Protein AF-A0A257QBB4-F1 (afdb_monomer_lite)

Radius of gyration: 22.71 Å; chains: 1; bounding box: 45×27×61 Å

Sequence (77 aa):
MPAAAKSSFERRCHMTSATKVLTVQQALAAWVAQEEERNRLTQEALADVDAGRVINHQAVQTWADSLGTDLPLPVPR

Structure (mmCIF, N/CA/C/O backbone):
data_AF-A0A257QBB4-F1
#
_entry.id   AF-A0A257QBB4-F1
#
loop_
_atom_site.group_PDB
_atom_site.id
_atom_site.type_symbol
_atom_site.label_atom_id
_atom_site.label_alt_id
_atom_site.label_comp_id
_atom_site.label_asym_id
_atom_site.label_entity_id
_atom_site.label_seq_id
_atom_site.pdbx_PDB_ins_code
_atom_site.Cartn_x
_atom_site.Cartn_y
_atom_site.Cartn_z
_atom_site.occupancy
_atom_site.B_iso_or_equiv
_atom_site.auth_seq_id
_atom_site.auth_comp_id
_atom_site.auth_asym_id
_atom_site.auth_atom_id
_atom_site.pdbx_PDB_model_num
ATOM 1 N N . MET A 1 1 ? 5.547 14.514 -18.193 1.00 40.84 1 MET A N 1
ATOM 2 C CA . MET A 1 1 ? 6.875 14.154 -17.644 1.00 40.84 1 MET A CA 1
ATOM 3 C C . MET A 1 1 ? 6.963 14.679 -16.211 1.00 40.84 1 MET A C 1
ATOM 5 O O . MET A 1 1 ? 7.042 15.895 -16.068 1.00 40.84 1 MET A O 1
ATOM 9 N N . PRO A 1 2 ? 6.883 13.843 -15.157 1.00 46.91 2 PRO A N 1
ATOM 10 C CA . PRO A 1 2 ? 7.042 14.314 -13.783 1.00 46.91 2 PRO A CA 1
ATOM 11 C C . PRO A 1 2 ? 8.524 14.564 -13.449 1.00 46.91 2 PRO A C 1
ATOM 13 O O . PRO A 1 2 ? 9.425 13.901 -13.962 1.00 46.91 2 PRO A O 1
ATOM 16 N N . ALA A 1 3 ? 8.767 15.569 -12.609 1.00 44.66 3 ALA A N 1
ATOM 17 C CA . ALA A 1 3 ? 10.047 16.260 -12.427 1.00 44.66 3 ALA A CA 1
ATOM 18 C C . ALA A 1 3 ? 11.199 15.434 -11.813 1.00 44.66 3 ALA A C 1
ATOM 20 O O . ALA A 1 3 ? 12.333 15.905 -11.798 1.00 44.66 3 ALA A O 1
ATOM 21 N N . ALA A 1 4 ? 10.949 14.209 -11.345 1.00 45.38 4 ALA A N 1
ATOM 22 C CA . ALA A 1 4 ? 11.941 13.414 -10.618 1.00 45.38 4 ALA A CA 1
ATOM 23 C C . ALA A 1 4 ? 12.912 12.623 -11.519 1.00 45.38 4 ALA A C 1
ATOM 25 O O . ALA A 1 4 ? 13.984 12.229 -11.070 1.00 45.38 4 ALA A O 1
ATOM 26 N N . ALA A 1 5 ? 12.595 12.432 -12.803 1.00 48.09 5 ALA A N 1
ATOM 27 C CA . ALA A 1 5 ? 13.416 11.622 -13.712 1.00 48.09 5 ALA A CA 1
ATOM 28 C C . ALA A 1 5 ? 14.568 12.394 -14.397 1.00 48.09 5 ALA A C 1
ATOM 30 O O . ALA A 1 5 ? 15.275 11.839 -15.235 1.00 48.09 5 ALA A O 1
ATOM 31 N N . LYS A 1 6 ? 14.772 13.680 -14.070 1.00 49.88 6 LYS A N 1
ATOM 32 C CA . LYS A 1 6 ? 15.772 14.542 -14.733 1.00 49.88 6 LYS A CA 1
ATOM 33 C C . LYS A 1 6 ? 17.211 14.356 -14.228 1.00 49.88 6 LYS A C 1
ATOM 35 O O . LYS A 1 6 ? 18.139 14.657 -14.966 1.00 49.88 6 LYS A O 1
ATOM 40 N N . SER A 1 7 ? 17.424 13.852 -13.010 1.00 46.88 7 SER A N 1
ATOM 41 C CA . SER A 1 7 ? 18.742 13.956 -12.351 1.00 46.88 7 SER A CA 1
ATOM 42 C C . SER A 1 7 ? 19.757 12.860 -12.729 1.00 46.88 7 SER A C 1
ATOM 44 O O . SER A 1 7 ? 20.964 13.072 -12.629 1.00 46.88 7 SER A O 1
ATOM 46 N N . SER A 1 8 ? 19.318 11.699 -13.227 1.00 43.38 8 SER A N 1
ATOM 47 C CA . SER A 1 8 ? 20.237 10.586 -13.544 1.00 43.38 8 SER A CA 1
ATOM 48 C C . SER A 1 8 ? 20.789 10.597 -14.976 1.00 43.38 8 SER A C 1
ATOM 50 O O . SER A 1 8 ? 21.708 9.835 -15.274 1.00 43.38 8 SER A O 1
ATOM 52 N N . PHE A 1 9 ? 20.271 11.458 -15.859 1.00 46.88 9 PHE A N 1
ATOM 53 C CA . PHE A 1 9 ? 20.632 11.487 -17.284 1.00 46.88 9 PHE A CA 1
ATOM 54 C C . PHE A 1 9 ? 21.946 12.238 -17.570 1.00 46.88 9 PHE A C 1
ATOM 56 O O . PHE A 1 9 ? 22.651 11.936 -18.529 1.00 46.88 9 PHE A O 1
ATOM 63 N N . GLU A 1 10 ? 22.325 13.184 -16.711 1.00 51.22 10 GLU A N 1
ATOM 64 C CA . GLU A 1 10 ? 23.355 14.183 -17.027 1.00 51.22 10 GLU A CA 1
ATOM 65 C C . GLU A 1 10 ? 24.803 13.673 -16.896 1.00 51.22 10 GLU A C 1
ATOM 67 O O . GLU A 1 10 ? 25.738 14.315 -17.362 1.00 51.22 10 GLU A O 1
ATOM 72 N N . ARG A 1 11 ? 25.020 12.489 -16.304 1.00 48.47 11 ARG A N 1
ATOM 73 C CA . ARG A 1 11 ? 26.369 12.014 -15.938 1.00 48.47 11 ARG A CA 1
ATOM 74 C C . ARG A 1 11 ? 27.043 11.086 -16.955 1.00 48.47 11 ARG A C 1
ATOM 76 O O . ARG A 1 11 ? 28.142 10.608 -16.694 1.00 48.47 11 ARG A O 1
ATOM 83 N N . ARG A 1 12 ? 26.396 10.766 -18.083 1.00 50.84 12 ARG A N 1
ATOM 84 C CA . ARG A 1 12 ? 26.838 9.668 -18.965 1.00 50.84 12 ARG A CA 1
ATOM 85 C C . ARG A 1 12 ? 26.681 9.984 -20.452 1.00 50.84 12 ARG A C 1
ATOM 87 O O . ARG A 1 12 ? 26.036 9.232 -21.167 1.00 50.84 12 ARG A O 1
ATOM 94 N N . CYS A 1 13 ? 27.230 11.093 -20.944 1.00 48.00 13 CYS A N 1
ATOM 95 C CA . CYS A 1 13 ? 27.223 11.378 -22.385 1.00 48.00 13 CYS A CA 1
ATOM 96 C C . CYS A 1 13 ? 28.487 12.115 -22.842 1.00 48.00 13 CYS A C 1
ATOM 98 O O . CYS A 1 13 ? 28.444 13.275 -23.235 1.00 48.00 13 CYS A O 1
ATOM 100 N N . HIS A 1 14 ? 29.608 11.398 -22.886 1.00 51.31 14 HIS A N 1
ATOM 101 C CA . HIS A 1 14 ? 30.693 11.731 -23.805 1.00 51.31 14 HIS A CA 1
ATOM 102 C C . HIS A 1 14 ? 30.968 10.491 -24.659 1.00 51.31 14 HIS A C 1
ATOM 104 O O . HIS A 1 14 ? 31.626 9.575 -24.186 1.00 51.31 14 HIS A O 1
ATOM 110 N N . MET A 1 15 ? 30.368 10.448 -25.861 1.00 43.44 15 MET A N 1
ATOM 111 C CA . MET A 1 15 ? 30.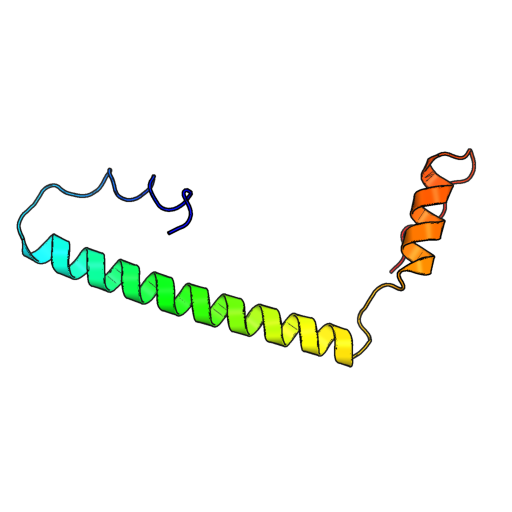892 9.902 -27.134 1.00 43.44 15 MET A CA 1
ATOM 112 C C . MET A 1 15 ? 29.748 9.540 -28.116 1.00 43.44 15 MET A C 1
ATOM 114 O O . MET A 1 15 ? 28.935 8.657 -27.865 1.00 43.44 15 MET A O 1
ATOM 118 N N . THR A 1 16 ? 29.679 10.336 -29.193 1.00 49.28 16 THR A N 1
ATOM 119 C CA . THR A 1 16 ? 29.150 10.117 -30.565 1.00 49.28 16 THR A CA 1
ATOM 120 C C . THR A 1 16 ? 27.826 9.352 -30.821 1.00 49.28 16 THR A C 1
ATOM 122 O O . THR A 1 16 ? 27.700 8.160 -30.589 1.00 49.28 16 THR A O 1
ATOM 125 N N . SER A 1 17 ? 26.859 10.075 -31.419 1.00 55.53 17 SER A N 1
ATOM 126 C CA . SER A 1 17 ? 25.601 9.712 -32.133 1.00 55.53 17 SER A CA 1
ATOM 127 C C . SER A 1 17 ? 24.871 8.378 -31.848 1.00 55.53 17 SER A C 1
ATOM 129 O O . SER A 1 17 ? 23.690 8.410 -31.504 1.00 55.53 17 SER A O 1
ATOM 131 N N . ALA A 1 18 ? 25.527 7.217 -31.942 1.00 62.09 18 ALA A N 1
ATOM 132 C CA . ALA A 1 18 ? 24.928 5.902 -31.672 1.00 62.09 18 ALA A CA 1
ATOM 133 C C . ALA A 1 18 ? 24.484 5.747 -30.204 1.00 62.09 18 ALA A C 1
ATOM 135 O O . ALA A 1 18 ? 23.453 5.143 -29.911 1.00 62.09 18 ALA A O 1
ATOM 136 N N . THR A 1 19 ? 25.205 6.387 -29.284 1.00 65.81 19 THR A N 1
ATOM 137 C CA . THR A 1 19 ? 24.901 6.375 -27.848 1.00 65.81 19 THR A CA 1
ATOM 138 C C . THR A 1 19 ? 23.557 7.035 -27.541 1.00 65.81 19 THR A C 1
ATOM 140 O O . THR A 1 19 ? 22.848 6.585 -26.652 1.00 65.81 19 THR A O 1
AT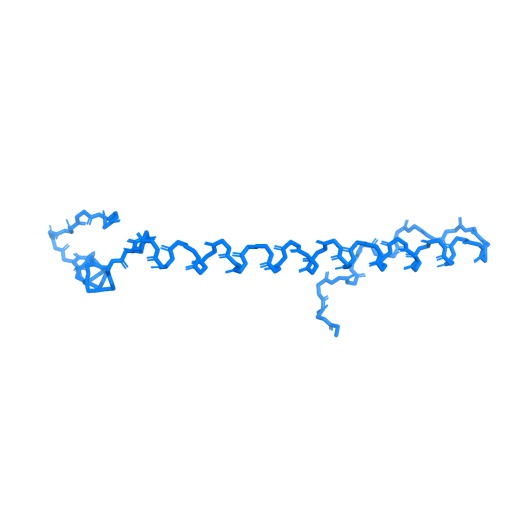OM 143 N N . LYS A 1 20 ? 23.140 8.057 -28.308 1.00 68.44 20 LYS A N 1
ATOM 144 C CA . LYS A 1 20 ? 21.846 8.733 -28.091 1.00 68.44 20 LYS A CA 1
ATOM 145 C C . LYS A 1 20 ? 20.663 7.818 -28.406 1.00 68.44 20 LYS A C 1
ATOM 147 O O . LYS A 1 20 ? 19.698 7.797 -27.649 1.00 68.44 20 LYS A O 1
ATOM 152 N N . VAL A 1 21 ? 20.749 7.052 -29.495 1.00 79.69 21 VAL A N 1
ATOM 153 C CA . VAL A 1 21 ? 19.704 6.096 -29.895 1.00 79.69 21 VAL A CA 1
ATOM 154 C C . VAL A 1 21 ? 19.578 4.980 -28.861 1.00 79.69 21 VAL A C 1
ATOM 156 O O . VAL A 1 21 ? 18.471 4.680 -28.420 1.00 79.69 21 VAL A O 1
ATOM 159 N N . LEU A 1 22 ? 20.706 4.426 -28.407 1.00 85.62 22 LEU A N 1
ATOM 160 C CA . LEU A 1 22 ? 20.719 3.395 -27.369 1.00 85.62 22 LEU A CA 1
ATOM 161 C C . LEU A 1 22 ? 20.155 3.910 -26.039 1.00 85.62 22 LEU A C 1
ATOM 163 O O . LEU A 1 22 ? 19.377 3.209 -25.400 1.00 85.62 22 LEU A O 1
ATOM 167 N N . THR A 1 23 ? 20.461 5.150 -25.650 1.00 83.19 23 THR A N 1
ATOM 168 C CA . THR A 1 23 ? 19.891 5.747 -24.436 1.00 83.19 23 THR A CA 1
ATOM 169 C C . THR A 1 23 ? 18.374 5.913 -24.534 1.00 83.19 23 THR A C 1
ATOM 171 O O . THR A 1 23 ? 17.670 5.630 -23.569 1.00 83.19 23 THR A O 1
ATOM 174 N N . VAL A 1 24 ? 17.843 6.331 -25.690 1.00 84.69 24 VAL A N 1
ATOM 175 C CA . VAL A 1 24 ? 16.386 6.435 -25.898 1.00 84.69 24 VAL A CA 1
ATOM 176 C C . VAL A 1 24 ? 15.725 5.058 -25.841 1.00 84.69 24 VAL A C 1
ATOM 178 O O . VAL A 1 24 ? 14.696 4.907 -25.190 1.00 84.69 24 VAL A O 1
ATOM 181 N N . GLN A 1 25 ? 16.330 4.042 -26.460 1.00 85.31 25 GLN A N 1
ATOM 182 C CA . GLN A 1 25 ? 15.827 2.666 -26.405 1.00 85.31 25 GLN A CA 1
ATOM 183 C C . GLN A 1 25 ? 15.821 2.118 -24.974 1.00 85.31 25 GLN A C 1
ATOM 185 O O . GLN A 1 25 ? 14.832 1.530 -24.5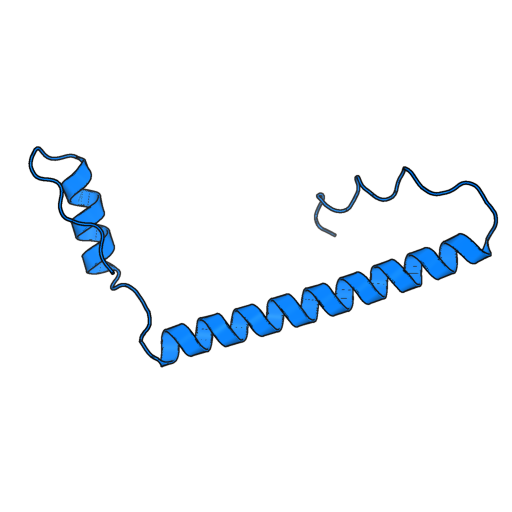46 1.00 85.31 25 GLN A O 1
ATOM 190 N N . GLN A 1 26 ? 16.886 2.359 -24.209 1.00 83.94 26 GLN A N 1
ATOM 191 C CA . GLN A 1 26 ? 16.971 1.952 -22.807 1.00 83.94 26 GLN A CA 1
ATOM 192 C C . GLN A 1 26 ? 15.956 2.689 -21.928 1.00 83.94 26 GLN A C 1
ATOM 194 O O . GLN A 1 26 ? 15.324 2.066 -21.081 1.00 83.94 26 GLN A O 1
ATOM 199 N N . ALA A 1 27 ? 15.760 3.992 -22.143 1.00 88.50 27 ALA A N 1
ATOM 200 C CA . ALA A 1 27 ? 14.758 4.770 -21.420 1.00 88.50 27 ALA A CA 1
ATOM 201 C C . ALA A 1 27 ? 13.331 4.288 -21.723 1.00 88.50 27 ALA A C 1
ATOM 203 O O . ALA A 1 27 ? 12.512 4.198 -20.812 1.00 88.50 27 ALA A O 1
ATOM 204 N N . LEU A 1 28 ? 13.046 3.934 -22.981 1.00 91.12 28 LEU A N 1
ATOM 205 C CA . LEU A 1 28 ? 11.751 3.388 -23.379 1.00 91.12 28 LEU A CA 1
ATOM 206 C C . LEU A 1 28 ? 11.515 2.001 -22.773 1.00 91.12 28 LEU A C 1
ATOM 208 O O . LEU A 1 28 ? 10.453 1.766 -22.211 1.00 91.12 28 LEU A O 1
ATOM 212 N N . ALA A 1 29 ? 12.508 1.111 -22.830 1.00 90.19 29 ALA A N 1
ATOM 213 C CA . ALA A 1 29 ? 12.416 -0.212 -22.216 1.00 90.19 29 ALA A CA 1
ATOM 214 C C . ALA A 1 29 ? 12.209 -0.121 -20.694 1.00 90.19 29 ALA A C 1
ATOM 216 O O . ALA A 1 29 ? 11.356 -0.812 -20.143 1.00 90.19 29 ALA A O 1
ATOM 217 N N . ALA A 1 30 ? 12.936 0.777 -20.023 1.00 90.12 30 ALA A N 1
ATOM 218 C CA . ALA A 1 30 ? 12.765 1.025 -18.594 1.00 90.12 30 ALA A CA 1
ATOM 219 C C . ALA A 1 30 ? 11.371 1.584 -18.263 1.00 90.12 30 ALA A C 1
ATOM 221 O O . ALA A 1 30 ? 10.787 1.207 -17.251 1.00 90.12 30 ALA A O 1
ATOM 222 N N . 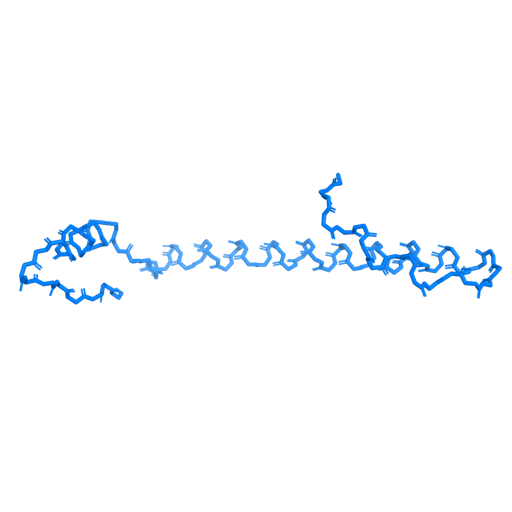TRP A 1 31 ? 10.825 2.458 -19.112 1.00 91.00 31 TRP A N 1
ATOM 223 C CA . TRP A 1 31 ? 9.477 2.992 -18.933 1.00 91.00 31 TRP A CA 1
ATOM 224 C C . TRP A 1 31 ? 8.394 1.925 -19.132 1.00 91.00 31 TRP A C 1
ATOM 226 O O . TRP A 1 31 ? 7.484 1.840 -18.316 1.00 91.00 31 TRP A O 1
ATOM 236 N N . VAL A 1 32 ? 8.513 1.074 -20.157 1.00 93.38 32 VAL A N 1
ATOM 237 C CA . VAL A 1 32 ? 7.578 -0.044 -20.377 1.00 93.38 32 VAL A CA 1
ATOM 238 C C . VAL A 1 32 ? 7.584 -0.994 -19.180 1.00 93.38 32 VAL A C 1
ATOM 240 O O . VAL A 1 32 ? 6.522 -1.297 -18.647 1.00 93.38 32 VAL A O 1
ATOM 243 N N . ALA A 1 33 ? 8.765 -1.380 -18.689 1.00 91.75 33 ALA A N 1
ATOM 244 C CA . ALA A 1 33 ? 8.879 -2.228 -17.503 1.00 91.75 33 ALA A CA 1
ATOM 245 C C . ALA A 1 33 ? 8.262 -1.573 -16.252 1.00 91.75 33 ALA A C 1
ATOM 247 O O . ALA A 1 33 ? 7.608 -2.238 -15.452 1.00 91.75 33 ALA A O 1
ATOM 248 N N . GLN A 1 34 ? 8.431 -0.256 -16.087 1.00 90.75 34 GLN A N 1
ATOM 249 C CA . GLN A 1 34 ? 7.805 0.491 -14.995 1.00 90.75 34 GLN A CA 1
ATOM 250 C C . GLN A 1 34 ? 6.271 0.513 -15.106 1.00 90.75 34 GLN A C 1
ATOM 252 O O . GLN A 1 34 ? 5.582 0.406 -14.093 1.00 90.75 34 GLN A O 1
ATOM 257 N N . GLU A 1 35 ? 5.729 0.669 -16.312 1.00 93.44 35 GLU A N 1
ATOM 258 C CA . GLU A 1 35 ? 4.284 0.666 -16.548 1.00 93.44 35 GLU A CA 1
ATOM 259 C C . GLU A 1 35 ? 3.660 -0.714 -16.315 1.00 93.44 35 GLU A C 1
ATOM 261 O O . GLU A 1 35 ? 2.601 -0.808 -15.692 1.00 93.44 35 GLU A O 1
ATOM 266 N N . GLU A 1 36 ? 4.326 -1.782 -16.754 1.00 93.94 36 GLU A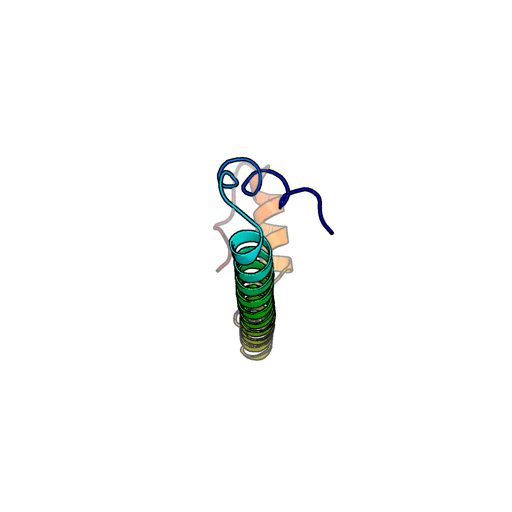 N 1
ATOM 267 C CA . GLU A 1 36 ? 3.913 -3.162 -16.480 1.00 93.94 36 GLU A CA 1
ATOM 268 C C . GLU A 1 36 ? 3.883 -3.443 -14.978 1.00 93.94 36 GLU A C 1
ATOM 270 O O . GLU A 1 36 ? 2.894 -3.967 -14.467 1.00 93.94 36 GLU A O 1
ATOM 275 N N . GLU A 1 37 ? 4.915 -3.016 -14.253 1.00 92.62 37 GLU A N 1
ATOM 276 C CA . GLU A 1 37 ? 4.986 -3.163 -12.803 1.00 92.62 37 GLU A CA 1
ATOM 277 C C . GLU A 1 37 ? 3.879 -2.377 -12.090 1.00 92.62 37 GLU A C 1
ATOM 279 O O . GLU A 1 37 ? 3.220 -2.893 -11.188 1.00 92.62 37 GLU A O 1
ATOM 284 N N . ARG A 1 38 ? 3.599 -1.145 -12.530 1.00 94.50 38 ARG A N 1
ATOM 285 C CA . ARG A 1 38 ? 2.484 -0.352 -11.997 1.00 94.50 38 ARG A CA 1
ATOM 286 C C . ARG A 1 38 ? 1.142 -1.056 -12.213 1.00 94.50 38 ARG A C 1
ATOM 288 O O . ARG A 1 38 ? 0.308 -1.081 -11.305 1.00 94.50 38 ARG A O 1
ATOM 295 N N . ASN A 1 39 ? 0.931 -1.623 -13.399 1.00 93.81 39 ASN A N 1
ATOM 296 C CA . ASN A 1 39 ? -0.288 -2.363 -13.716 1.00 93.81 39 ASN A CA 1
ATOM 297 C C . ASN A 1 39 ? -0.405 -3.633 -12.865 1.00 93.81 39 ASN A C 1
ATOM 299 O O . ASN A 1 39 ? -1.475 -3.880 -12.311 1.00 93.81 39 ASN A O 1
ATOM 303 N N . ARG A 1 40 ? 0.691 -4.386 -12.703 1.00 96.12 40 ARG A N 1
ATOM 304 C CA . ARG A 1 40 ? 0.756 -5.576 -11.845 1.00 96.12 40 ARG A CA 1
ATOM 305 C C . ARG A 1 40 ? 0.373 -5.243 -10.405 1.00 96.12 40 ARG A C 1
ATOM 307 O O . ARG A 1 40 ? -0.549 -5.849 -9.872 1.00 96.12 40 ARG A O 1
ATOM 314 N N . LEU A 1 41 ? 1.005 -4.232 -9.809 1.00 95.75 41 LEU A N 1
ATOM 315 C CA . LEU A 1 41 ? 0.724 -3.809 -8.432 1.00 95.75 41 LEU A CA 1
ATOM 316 C C . LEU A 1 41 ? -0.720 -3.327 -8.252 1.00 95.75 41 LEU A C 1
ATOM 318 O O . LEU A 1 41 ? -1.332 -3.577 -7.218 1.00 95.75 41 LEU A O 1
ATOM 322 N N . THR A 1 42 ? -1.286 -2.662 -9.262 1.00 95.19 42 THR A N 1
ATOM 323 C CA . THR A 1 42 ? -2.692 -2.238 -9.222 1.00 95.19 42 THR A CA 1
ATOM 324 C C . THR A 1 42 ? -3.631 -3.443 -9.212 1.00 95.19 42 THR A C 1
ATOM 326 O O . THR A 1 42 ? -4.583 -3.472 -8.438 1.00 95.19 42 THR A O 1
ATOM 329 N N . GLN A 1 43 ? -3.364 -4.451 -10.045 1.00 95.75 43 GLN A N 1
ATOM 330 C CA . GLN A 1 43 ? -4.159 -5.680 -10.080 1.00 95.75 43 GLN A CA 1
ATOM 331 C C . GLN A 1 43 ? -4.028 -6.484 -8.784 1.00 95.75 43 GLN A C 1
ATOM 333 O O . GLN A 1 43 ? -5.030 -6.979 -8.278 1.00 95.75 43 GLN A O 1
ATOM 338 N N . GLU A 1 44 ? -2.822 -6.574 -8.223 1.00 94.00 44 GLU A N 1
ATOM 339 C CA . GLU A 1 44 ? -2.583 -7.220 -6.929 1.00 94.00 44 GLU A CA 1
ATOM 340 C C . GLU A 1 44 ? -3.353 -6.520 -5.807 1.00 94.00 44 GLU A C 1
ATOM 342 O O . GLU A 1 44 ? -4.072 -7.179 -5.060 1.00 94.00 44 GLU A O 1
ATOM 347 N N . ALA A 1 45 ? -3.306 -5.186 -5.751 1.00 91.56 45 ALA A N 1
ATOM 348 C CA . ALA A 1 45 ? -4.063 -4.414 -4.770 1.00 91.56 45 ALA A CA 1
ATOM 349 C C . ALA A 1 45 ? -5.584 -4.607 -4.918 1.00 91.56 45 ALA A C 1
ATOM 351 O O . ALA A 1 45 ? -6.290 -4.721 -3.919 1.00 91.56 45 ALA A O 1
ATOM 352 N N . LEU A 1 46 ? -6.105 -4.681 -6.147 1.00 95.25 46 LEU A N 1
ATOM 353 C CA . LEU A 1 46 ? -7.522 -4.985 -6.377 1.00 95.25 46 LEU A CA 1
ATOM 354 C C . LEU A 1 46 ? -7.877 -6.410 -5.936 1.00 95.25 46 LEU A C 1
ATOM 356 O O . LEU A 1 46 ? -8.898 -6.603 -5.286 1.00 95.25 46 LEU A O 1
ATOM 360 N N . ALA A 1 47 ? -7.014 -7.391 -6.205 1.00 94.88 47 ALA A N 1
ATOM 361 C CA . ALA A 1 47 ? -7.214 -8.762 -5.746 1.00 94.88 47 ALA A CA 1
ATOM 362 C C . ALA A 1 47 ? -7.156 -8.886 -4.212 1.00 94.88 47 ALA A C 1
ATOM 364 O O . ALA A 1 47 ? -7.848 -9.727 -3.636 1.00 94.88 47 ALA A O 1
ATOM 365 N N . ASP A 1 48 ? -6.347 -8.067 -3.535 1.00 91.69 48 ASP A N 1
ATOM 366 C CA . ASP A 1 48 ? -6.345 -7.949 -2.073 1.00 91.69 48 ASP A CA 1
ATOM 367 C C . ASP A 1 48 ? -7.679 -7.398 -1.554 1.00 91.69 48 ASP A C 1
ATOM 369 O O . ASP A 1 48 ? -8.229 -7.942 -0.593 1.00 91.69 48 ASP A O 1
ATOM 373 N N . VAL A 1 49 ? -8.237 -6.382 -2.223 1.00 89.94 49 VAL A N 1
ATOM 374 C CA . VAL A 1 49 ? -9.562 -5.825 -1.908 1.00 89.94 49 VAL A CA 1
ATOM 375 C C . VAL A 1 49 ? -10.665 -6.862 -2.117 1.00 89.94 49 VAL A C 1
ATOM 377 O O . VAL A 1 49 ? -11.457 -7.088 -1.202 1.00 89.94 49 VAL A O 1
ATOM 380 N N . ASP A 1 50 ? -10.685 -7.536 -3.267 1.00 92.75 50 ASP A N 1
ATOM 381 C CA . ASP A 1 50 ? -11.684 -8.561 -3.597 1.00 92.75 50 ASP A CA 1
ATOM 382 C C . ASP A 1 50 ? -11.624 -9.754 -2.634 1.00 92.75 50 ASP A C 1
ATOM 384 O O . ASP A 1 50 ? -12.649 -10.324 -2.261 1.00 92.75 50 ASP A O 1
ATOM 388 N N . ALA A 1 51 ? -10.423 -10.119 -2.182 1.00 92.00 51 ALA A N 1
ATOM 389 C CA . ALA A 1 51 ? -10.225 -11.172 -1.194 1.00 92.00 51 ALA A CA 1
ATOM 390 C C . ALA A 1 51 ? -10.492 -10.725 0.254 1.00 92.00 51 ALA A C 1
ATOM 392 O O . ALA A 1 51 ? -10.297 -11.516 1.179 1.00 92.00 51 ALA A O 1
ATOM 393 N N . GLY A 1 52 ? -10.891 -9.469 0.477 1.00 88.50 52 GLY A N 1
ATOM 394 C CA . GLY A 1 52 ? -11.145 -8.926 1.808 1.00 88.50 52 GLY A CA 1
ATOM 395 C C . GLY A 1 52 ? -9.889 -8.784 2.673 1.00 88.50 52 GLY A C 1
ATOM 396 O O . GLY A 1 52 ? -10.011 -8.659 3.890 1.00 88.50 52 GLY A O 1
ATOM 397 N N . ARG A 1 53 ? -8.685 -8.772 2.080 1.00 89.12 53 ARG A N 1
ATOM 398 C CA . ARG A 1 53 ? -7.405 -8.485 2.759 1.00 89.12 53 ARG A CA 1
ATOM 399 C C . ARG A 1 53 ? -7.241 -6.979 2.996 1.00 89.12 53 ARG A C 1
ATOM 401 O O . ARG A 1 53 ? -6.223 -6.381 2.664 1.00 89.12 53 ARG A O 1
ATOM 408 N N . VAL A 1 54 ? -8.278 -6.360 3.551 1.00 87.94 54 VAL A N 1
ATOM 409 C CA . VAL A 1 54 ? -8.351 -4.928 3.841 1.00 87.94 54 VAL A CA 1
ATOM 410 C C . VAL A 1 54 ? -8.607 -4.722 5.323 1.00 87.94 54 VAL A C 1
ATOM 412 O O . VAL A 1 54 ? -9.399 -5.431 5.941 1.00 87.94 54 VAL A O 1
ATOM 415 N N . ILE A 1 55 ? -7.965 -3.710 5.892 1.00 90.31 55 ILE A N 1
ATOM 416 C CA . ILE A 1 55 ? -8.225 -3.308 7.271 1.00 90.31 55 ILE A CA 1
ATOM 417 C C . ILE A 1 55 ? -9.482 -2.439 7.277 1.00 90.31 55 ILE A C 1
ATOM 419 O O . ILE A 1 55 ? -9.589 -1.469 6.522 1.00 90.31 55 ILE A O 1
ATOM 423 N N . ASN A 1 56 ? -10.448 -2.778 8.131 1.00 90.25 56 ASN A N 1
ATOM 424 C CA . ASN A 1 56 ? -11.693 -2.026 8.229 1.00 90.25 56 ASN A CA 1
ATOM 425 C C . ASN A 1 56 ? -11.425 -0.564 8.636 1.00 90.25 56 ASN A C 1
ATOM 427 O O . ASN A 1 56 ? -10.791 -0.297 9.658 1.00 90.25 56 ASN A O 1
ATOM 431 N N . HIS A 1 57 ? -11.961 0.383 7.862 1.00 89.75 57 HIS A N 1
ATOM 432 C CA . HIS A 1 57 ? -11.750 1.813 8.095 1.00 89.75 57 HIS A CA 1
ATOM 433 C C . HIS A 1 57 ? -12.200 2.270 9.492 1.00 89.75 57 HIS A C 1
ATOM 435 O O . HIS A 1 57 ? -11.491 3.042 10.134 1.00 89.75 57 HIS A O 1
ATOM 441 N N . GLN A 1 58 ? -13.319 1.751 10.005 1.00 93.38 58 GLN A N 1
ATOM 442 C CA . GLN A 1 58 ? -13.809 2.096 11.340 1.00 93.38 58 GLN A CA 1
ATOM 443 C C . GLN A 1 58 ? -12.840 1.634 12.433 1.00 93.38 58 GLN A C 1
ATOM 445 O O . GLN A 1 58 ? -12.628 2.359 13.399 1.00 93.38 58 GLN A O 1
ATOM 450 N N . ALA A 1 59 ? -12.209 0.466 12.268 1.00 92.94 59 ALA A N 1
ATOM 451 C CA . ALA A 1 59 ? -11.202 -0.018 13.210 1.00 92.94 59 ALA A CA 1
ATOM 452 C C . ALA A 1 59 ? -9.965 0.894 13.230 1.00 92.94 59 ALA A C 1
ATOM 454 O O . ALA A 1 59 ? -9.457 1.211 14.305 1.00 92.94 59 ALA A O 1
ATOM 455 N N . VAL A 1 60 ? -9.519 1.365 12.058 1.00 94.94 60 VAL A N 1
ATOM 456 C CA . VAL A 1 60 ? -8.427 2.349 11.941 1.00 94.94 60 VAL A CA 1
ATOM 457 C C . VAL A 1 60 ? -8.808 3.679 12.582 1.00 94.94 60 VAL A C 1
ATOM 459 O O . VAL A 1 60 ? -7.997 4.239 13.313 1.00 94.94 60 VAL A O 1
ATOM 462 N N . GLN A 1 61 ? -10.031 4.164 12.359 1.00 95.94 61 GLN A N 1
ATOM 463 C CA . GLN A 1 61 ? -10.511 5.416 12.942 1.00 95.94 61 GLN A CA 1
ATOM 464 C C . GLN A 1 61 ? -10.553 5.338 14.471 1.00 95.94 61 GLN A C 1
ATOM 466 O O . GLN A 1 61 ? -9.958 6.169 15.147 1.00 95.94 61 GLN A O 1
ATOM 471 N N . THR A 1 62 ? -11.175 4.296 15.024 1.00 95.25 62 THR A N 1
ATOM 472 C CA . THR A 1 62 ? -11.276 4.109 16.477 1.00 95.25 62 THR A CA 1
ATOM 473 C C . THR A 1 62 ? -9.901 3.939 17.123 1.00 95.25 62 THR A C 1
ATOM 475 O O . THR A 1 62 ? -9.651 4.478 18.200 1.00 95.25 62 THR A O 1
ATOM 478 N N . TRP A 1 63 ? -8.981 3.239 16.454 1.00 96.56 63 TRP A N 1
ATOM 479 C CA . TRP A 1 63 ? -7.589 3.175 16.886 1.00 96.56 63 TRP A CA 1
ATOM 480 C C . TRP A 1 63 ? -6.932 4.560 16.898 1.00 96.56 63 TRP A C 1
ATOM 482 O O . TRP A 1 63 ? -6.380 4.947 17.927 1.00 96.56 63 TRP A O 1
ATOM 492 N N . ALA A 1 64 ? -7.033 5.325 15.810 1.00 96.31 64 ALA A N 1
ATOM 493 C CA . ALA A 1 64 ? -6.450 6.660 15.712 1.00 96.31 64 ALA A CA 1
ATOM 494 C C . ALA A 1 64 ? -6.998 7.615 16.788 1.00 96.31 64 ALA A C 1
ATOM 496 O O . ALA A 1 64 ? -6.219 8.319 17.429 1.00 96.31 64 ALA A O 1
ATOM 497 N N . ASP A 1 65 ? -8.307 7.577 17.046 1.00 96.06 65 ASP A N 1
ATOM 498 C CA . ASP A 1 65 ? -8.966 8.402 18.066 1.00 96.06 65 ASP A CA 1
ATOM 499 C C . ASP A 1 65 ? -8.465 8.073 19.485 1.00 96.06 65 ASP A C 1
ATOM 501 O O . ASP A 1 65 ? -8.347 8.957 20.334 1.00 96.06 65 ASP A O 1
ATOM 505 N N . SER A 1 66 ? -8.111 6.810 19.747 1.00 96.31 66 SER A N 1
ATOM 506 C CA . SER A 1 66 ? -7.611 6.376 21.059 1.00 96.31 66 SER A CA 1
ATOM 507 C C . SER A 1 66 ? -6.186 6.844 21.374 1.00 96.31 66 SER A C 1
ATOM 509 O O . SER A 1 66 ? -5.830 6.939 22.549 1.00 96.31 66 SER A O 1
ATOM 511 N N . LEU A 1 67 ? -5.374 7.169 20.357 1.00 95.56 67 LEU A N 1
ATOM 512 C CA . LEU A 1 67 ? -3.966 7.560 20.532 1.00 95.56 67 LEU A CA 1
ATOM 513 C C . LEU A 1 67 ? -3.794 8.865 21.323 1.00 95.56 67 LEU A C 1
ATOM 515 O O . LEU A 1 67 ? -2.730 9.096 21.890 1.00 95.56 67 LEU A O 1
ATOM 519 N N . GLY A 1 68 ? -4.824 9.716 21.357 1.00 91.56 68 GLY A N 1
ATOM 520 C CA . GLY A 1 68 ? -4.848 10.960 22.134 1.00 91.56 68 GLY A CA 1
ATOM 521 C C . GLY A 1 68 ? -5.379 10.808 23.563 1.00 91.56 68 GLY A C 1
ATOM 522 O O . GLY A 1 68 ? -5.601 11.817 24.228 1.00 91.56 68 GLY A O 1
ATOM 523 N N . THR A 1 69 ? -5.628 9.580 24.021 1.00 94.00 69 THR A N 1
ATOM 524 C CA . THR A 1 69 ? -6.212 9.280 25.337 1.00 94.00 69 THR A CA 1
ATOM 525 C C . THR A 1 69 ? -5.243 8.478 26.207 1.00 94.00 69 THR A C 1
ATOM 527 O O . THR A 1 69 ? -4.275 7.907 25.709 1.00 94.00 69 THR A O 1
ATOM 530 N N . ASP A 1 70 ? -5.536 8.367 27.505 1.00 92.88 70 ASP A N 1
ATOM 531 C CA . ASP A 1 70 ? -4.735 7.569 28.448 1.00 92.88 70 ASP A CA 1
ATOM 532 C C . ASP A 1 70 ? -4.838 6.043 28.215 1.00 92.88 70 ASP A C 1
ATOM 534 O O . ASP A 1 70 ? -4.156 5.260 28.877 1.00 92.88 70 ASP A O 1
ATOM 538 N N . LEU A 1 71 ? -5.690 5.601 27.279 1.00 88.81 71 LEU A N 1
ATOM 539 C CA . LEU A 1 71 ? -5.967 4.197 26.958 1.00 88.81 71 LEU A CA 1
ATOM 540 C C . LEU A 1 71 ? -5.882 3.956 25.435 1.00 88.81 71 LEU A C 1
ATOM 542 O O . LEU A 1 71 ? -6.911 3.756 24.783 1.00 88.81 71 LEU A O 1
ATOM 546 N N . PRO A 1 72 ? -4.674 3.956 24.843 1.00 91.06 72 PRO A N 1
ATOM 547 C CA . PRO A 1 72 ? -4.510 3.681 23.422 1.00 91.06 72 PRO A CA 1
ATOM 548 C C . PRO A 1 72 ? -4.894 2.234 23.086 1.00 91.06 72 PRO A C 1
ATOM 550 O O . PRO A 1 72 ? -4.503 1.280 23.764 1.00 91.06 72 PRO A O 1
ATOM 553 N N . LEU A 1 73 ? -5.646 2.068 22.003 1.00 94.94 73 LEU A N 1
ATOM 554 C CA . LEU A 1 73 ? -6.058 0.774 21.470 1.00 94.94 73 LEU A CA 1
ATOM 555 C C . LEU A 1 73 ? -4.925 0.121 20.657 1.00 94.94 73 LEU A C 1
ATOM 557 O O . LEU A 1 73 ? -4.039 0.810 20.141 1.00 94.94 73 LEU A O 1
ATOM 561 N N . PRO A 1 74 ? -4.936 -1.216 20.505 1.00 93.50 74 PRO A N 1
ATOM 562 C CA . PRO A 1 74 ? -3.974 -1.910 19.657 1.00 93.50 74 PRO A CA 1
ATOM 563 C C . PRO A 1 74 ? -4.188 -1.588 18.171 1.00 93.50 74 PRO A C 1
ATOM 565 O O . PRO A 1 74 ? -5.312 -1.363 17.724 1.00 93.50 74 PRO A O 1
ATOM 568 N N . VAL A 1 75 ? -3.097 -1.621 17.401 1.00 93.81 75 VAL A N 1
ATOM 569 C CA . VAL A 1 75 ? -3.115 -1.388 15.949 1.00 93.81 75 VAL A CA 1
ATOM 570 C C . VAL A 1 75 ? -3.979 -2.460 15.253 1.00 93.81 75 VAL A C 1
ATOM 572 O O . VAL A 1 75 ? -3.726 -3.653 15.466 1.00 93.81 75 VAL A O 1
ATOM 575 N N . PRO A 1 76 ? -4.968 -2.069 14.427 1.00 91.88 76 PRO A N 1
ATOM 576 C CA . PRO A 1 76 ? -5.792 -2.996 13.652 1.00 91.88 76 PRO A CA 1
ATOM 577 C C . PRO A 1 76 ? -4.962 -3.848 12.682 1.00 91.88 76 PRO A C 1
ATOM 579 O O . PRO A 1 76 ? -3.917 -3.405 12.204 1.00 91.88 76 PRO A O 1
ATOM 582 N N . ARG A 1 77 ? -5.431 -5.065 12.388 1.00 88.25 77 ARG A N 1
ATOM 583 C CA . ARG A 1 77 ? -4.779 -6.026 11.486 1.00 88.25 77 ARG A CA 1
ATOM 584 C C . ARG A 1 77 ? -5.711 -6.465 10.373 1.00 88.25 77 ARG A C 1
ATOM 586 O O . ARG A 1 77 ? -6.937 -6.463 10.624 1.00 88.25 77 ARG A O 1
#

pLDDT: mean 81.03, std 18.8, range [40.84, 96.56]

Foldseek 3Di:
DDDPVPPPPPPDDDDDDVVVVVVVVVVVVVVVVVVVVVVVVVVVVVVCVVVVVDFDPVLQVVQVVQVPDPGHDDDTD

Secondary structure 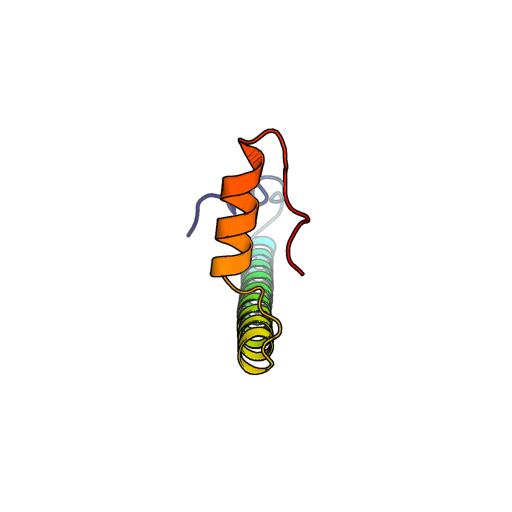(DSSP, 8-state):
--GGGGTTSTT---S-THHHHHHHHHHHHHHHHHHHHHHHHHHHHHHHHHTT-S--HHHHHHHHHHTTSSSPPPPP-